Protein AF-A0A645E7Q6-F1 (afdb_monomer)

Nearest PDB structures (foldseek):
  6deh-assembly2_B  TM=8.025E-01  e=4.220E-04  Legionella pneumophila subsp. pneumophila str. Philadelphia 1
  6ok3-assembly1_B  TM=7.533E-01  e=1.362E-03  Oxalobacter formigenes OXCC13
  1ouv-assembly1_A  TM=6.834E-01  e=1.902E-02  Helicobacter pylori 26695
  5b26-assembly1_B  TM=6.367E-01  e=2.550E-02  Mus musculus
  7mqz-assembly1_A  TM=6.977E-01  e=4.582E-02  Homo sapiens

Mean predicted aligned error: 7.08 Å

Solvent-accessible surface area (backbone atoms only — not comparable to full-atom values): 7605 Å² total; per-residue (Å²): 132,81,79,57,68,65,57,58,52,51,51,52,52,39,51,50,42,25,73,73,65,38,53,69,36,16,46,48,52,13,51,34,21,57,69,32,40,94,93,38,69,62,33,62,72,62,12,47,54,25,21,51,56,23,29,40,73,66,38,46,71,30,18,46,51,49,15,51,51,26,62,65,28,86,92,47,84,59,36,63,51,58,10,42,32,29,24,54,54,32,68,70,39,89,82,54,51,72,68,58,44,53,52,33,52,52,52,40,57,62,46,57,82,70,59,48,77,69,51,50,54,52,25,54,52,50,41,51,54,50,50,54,52,22,58,53,47,59,59,55,63,76,75,113

Organism: NCBI:txid1076179

InterPro domains:
  IPR006597 Sel1-like repeat [PF08238] (2-22)
  IPR006597 Sel1-like repeat [PF08238] (24-59)
  IPR006597 Sel1-like repeat [PF08238] (61-87)
  IPR006597 Sel1-like repeat [SM00671] (23-59)
  IPR006597 Sel1-like repeat [SM00671] (60-95)
  IPR011990 Tetratricopeptide-like helical domain superfamily [G3DSA:1.25.40.10] (1-142)
  IPR050767 Sel1/AlgK [PTHR11102] (2-86)

Structure (mmCIF, N/CA/C/O backbone):
data_AF-A0A645E7Q6-F1
#
_entry.id   AF-A0A645E7Q6-F1
#
loop_
_atom_site.group_PDB
_atom_site.id
_atom_site.type_symbol
_atom_site.label_atom_id
_atom_site.label_alt_id
_atom_site.label_comp_id
_atom_site.label_asym_id
_atom_site.label_entity_id
_atom_site.label_seq_id
_atom_site.pdbx_PDB_ins_code
_atom_site.Cartn_x
_atom_site.Cartn_y
_atom_site.Cartn_z
_atom_site.occupancy
_atom_site.B_iso_or_equiv
_atom_site.auth_seq_id
_atom_site.auth_comp_id
_atom_site.auth_asym_id
_atom_site.auth_atom_id
_atom_site.pdbx_PDB_model_num
ATOM 1 N N . MET A 1 1 ? 23.324 12.119 -24.692 1.00 46.69 1 MET A N 1
ATOM 2 C CA . MET A 1 1 ? 23.074 10.670 -24.548 1.00 46.69 1 MET A CA 1
ATOM 3 C C . MET A 1 1 ? 21.584 10.459 -24.746 1.00 46.69 1 MET A C 1
ATOM 5 O O . MET A 1 1 ? 20.805 10.942 -23.935 1.00 46.69 1 MET A O 1
ATOM 9 N N . GLY A 1 2 ? 21.186 9.913 -25.896 1.00 56.25 2 GLY A N 1
ATOM 10 C CA . GLY A 1 2 ? 19.778 9.681 -26.210 1.00 56.25 2 GLY A CA 1
ATOM 11 C C . GLY A 1 2 ? 19.248 8.532 -25.363 1.00 56.25 2 GLY A C 1
ATOM 12 O O . GLY A 1 2 ? 19.903 7.501 -25.251 1.00 56.25 2 GLY A O 1
ATOM 13 N N . VAL A 1 3 ? 18.092 8.723 -24.738 1.00 60.09 3 VAL A N 1
ATOM 14 C CA . VAL A 1 3 ? 17.357 7.632 -24.089 1.00 60.09 3 VAL A CA 1
ATOM 15 C C . VAL A 1 3 ? 17.106 6.556 -25.146 1.00 60.09 3 VAL A C 1
ATOM 17 O O . VAL A 1 3 ? 16.525 6.893 -26.181 1.00 60.09 3 VAL A O 1
ATOM 20 N N . SER A 1 4 ? 17.546 5.310 -24.917 1.00 75.00 4 SER A N 1
ATOM 21 C CA . SER A 1 4 ? 17.293 4.225 -25.877 1.00 75.00 4 SER A CA 1
ATOM 22 C C . SER A 1 4 ? 15.791 4.106 -26.090 1.00 75.00 4 SER A C 1
ATOM 24 O O . SER A 1 4 ? 15.021 4.136 -25.124 1.00 75.00 4 SER A O 1
ATOM 26 N N . GLN A 1 5 ? 15.366 4.015 -27.345 1.00 74.06 5 GLN A N 1
ATOM 27 C CA . GLN A 1 5 ? 13.956 3.900 -27.712 1.00 74.06 5 GLN A CA 1
ATOM 28 C C . GLN A 1 5 ? 13.283 2.718 -26.988 1.00 74.06 5 GLN A C 1
ATOM 30 O O . GLN A 1 5 ? 12.152 2.848 -26.520 1.00 74.06 5 GLN A O 1
ATOM 35 N N . ASP A 1 6 ? 14.053 1.660 -26.732 1.00 80.31 6 ASP A N 1
ATOM 36 C CA . ASP A 1 6 ? 13.653 0.471 -25.973 1.00 80.31 6 ASP A CA 1
ATOM 37 C C . ASP A 1 6 ? 13.196 0.787 -24.541 1.00 80.31 6 ASP A C 1
ATOM 39 O O . ASP A 1 6 ? 12.253 0.181 -24.038 1.00 80.31 6 ASP A O 1
ATOM 43 N N . ILE A 1 7 ? 13.821 1.767 -23.872 1.00 80.75 7 ILE A N 1
ATOM 44 C CA . ILE A 1 7 ? 13.444 2.162 -22.503 1.00 80.75 7 ILE A CA 1
ATOM 45 C C . ILE A 1 7 ? 12.060 2.813 -22.521 1.00 80.75 7 ILE A C 1
ATOM 47 O O . ILE A 1 7 ? 11.221 2.522 -21.668 1.00 80.75 7 ILE A O 1
ATOM 51 N N . LYS A 1 8 ? 11.790 3.674 -23.509 1.00 84.00 8 LYS A N 1
ATOM 52 C CA . LYS A 1 8 ? 10.478 4.319 -23.647 1.00 84.00 8 LYS A CA 1
ATOM 53 C C . LYS A 1 8 ? 9.396 3.294 -23.972 1.00 84.00 8 LYS A C 1
ATOM 55 O O . LYS A 1 8 ? 8.337 3.323 -23.351 1.00 84.00 8 LYS A O 1
ATOM 60 N N . GLU A 1 9 ? 9.667 2.376 -24.895 1.00 87.19 9 GLU A N 1
ATOM 61 C CA . GLU A 1 9 ? 8.729 1.308 -25.249 1.00 87.19 9 GLU A CA 1
ATOM 62 C C . GLU A 1 9 ? 8.453 0.387 -24.051 1.00 87.19 9 GLU A C 1
ATOM 64 O O . GLU A 1 9 ? 7.289 0.155 -23.712 1.00 87.19 9 GLU A O 1
ATOM 69 N N . GLY A 1 10 ? 9.489 -0.019 -23.312 1.00 88.31 10 GLY A N 1
ATOM 70 C CA . GLY A 1 10 ? 9.349 -0.797 -22.080 1.00 88.31 10 GLY A CA 1
ATOM 71 C C . GLY A 1 10 ? 8.474 -0.107 -21.029 1.00 88.31 10 GLY A C 1
ATOM 72 O O . GLY A 1 10 ? 7.569 -0.731 -20.474 1.00 88.31 10 GLY A O 1
ATOM 73 N N . LEU A 1 11 ? 8.657 1.200 -20.808 1.00 88.31 11 LEU A N 1
ATOM 74 C CA . LEU A 1 11 ? 7.816 1.978 -19.890 1.00 88.31 11 LEU A CA 1
ATOM 75 C C . LEU A 1 11 ? 6.358 2.064 -20.352 1.00 88.31 11 LEU A C 1
ATOM 77 O O . LEU A 1 11 ? 5.445 2.003 -19.526 1.00 88.31 11 LEU A O 1
ATOM 81 N N . THR A 1 12 ? 6.110 2.189 -21.659 1.00 89.88 12 THR A N 1
ATOM 82 C CA . THR A 1 12 ? 4.734 2.196 -22.180 1.00 89.88 12 THR A CA 1
ATOM 83 C C . THR A 1 12 ? 4.042 0.849 -21.995 1.00 89.88 12 THR A C 1
ATOM 85 O O . THR A 1 12 ? 2.878 0.818 -21.590 1.00 89.88 12 THR A O 1
ATOM 88 N N . LEU A 1 13 ? 4.749 -0.261 -22.228 1.00 92.06 13 LEU A N 1
ATOM 89 C CA . LEU A 1 13 ? 4.235 -1.610 -21.993 1.00 92.06 13 LEU A CA 1
ATOM 90 C C . LEU A 1 13 ? 3.962 -1.844 -20.509 1.00 92.06 13 LEU A C 1
ATOM 92 O O . LEU A 1 13 ? 2.870 -2.280 -20.153 1.00 92.06 13 LEU A O 1
ATOM 96 N N . LEU A 1 14 ? 4.902 -1.462 -19.643 1.00 92.00 14 LEU A N 1
ATOM 97 C CA . LEU A 1 14 ? 4.737 -1.532 -18.196 1.00 92.00 14 LEU A CA 1
ATOM 98 C C . LEU A 1 14 ? 3.489 -0.770 -17.737 1.00 92.00 14 LEU A C 1
ATOM 100 O O . LEU A 1 14 ? 2.662 -1.315 -17.008 1.00 92.00 14 LEU A O 1
ATOM 104 N N . ARG A 1 15 ? 3.319 0.474 -18.200 1.00 90.75 15 ARG A N 1
ATOM 105 C CA . ARG A 1 15 ? 2.160 1.298 -17.843 1.00 90.75 15 ARG A CA 1
ATOM 106 C C . ARG A 1 15 ? 0.855 0.665 -18.319 1.00 90.75 15 ARG A C 1
ATOM 108 O O . ARG A 1 15 ? -0.133 0.698 -17.592 1.00 90.75 15 ARG A O 1
ATOM 115 N N . ARG A 1 16 ? 0.836 0.061 -19.511 1.00 92.88 16 ARG A N 1
ATOM 116 C CA . ARG A 1 16 ? -0.334 -0.682 -20.007 1.00 92.88 16 ARG A CA 1
ATOM 117 C C . ARG A 1 16 ? -0.656 -1.881 -19.119 1.00 92.88 16 ARG A C 1
ATOM 119 O O . ARG A 1 16 ? -1.814 -2.033 -18.745 1.00 92.88 16 ARG A O 1
ATOM 126 N N . SER A 1 17 ? 0.341 -2.671 -18.728 1.00 91.19 17 SER A N 1
ATOM 127 C CA . SER A 1 17 ? 0.152 -3.794 -17.801 1.00 91.19 17 SER A CA 1
ATOM 128 C C . SER A 1 17 ? -0.375 -3.325 -16.442 1.00 91.19 17 SER A C 1
ATOM 130 O O . SER A 1 17 ? -1.306 -3.916 -15.896 1.00 91.19 17 SER A O 1
ATOM 132 N N . ALA A 1 18 ? 0.153 -2.215 -15.921 1.00 91.62 18 ALA A N 1
ATOM 133 C CA . ALA A 1 18 ? -0.320 -1.619 -14.676 1.00 91.62 18 ALA A CA 1
ATOM 134 C C . ALA A 1 18 ? -1.793 -1.174 -14.776 1.00 91.62 18 ALA A C 1
ATOM 136 O O . ALA A 1 18 ? -2.583 -1.419 -13.861 1.00 91.62 18 ALA A O 1
ATOM 137 N N . LEU A 1 19 ? -2.191 -0.582 -15.909 1.00 90.25 19 LEU A N 1
ATOM 138 C CA . LEU A 1 19 ? -3.582 -0.195 -16.187 1.00 90.25 19 LEU A CA 1
ATOM 139 C C . LEU A 1 19 ? -4.522 -1.394 -16.365 1.00 90.25 19 LEU A C 1
ATOM 141 O O . LEU A 1 19 ? -5.708 -1.278 -16.074 1.00 90.25 19 LEU A O 1
ATOM 145 N N . GLN A 1 20 ? -4.006 -2.546 -16.796 1.00 89.25 20 GLN A N 1
ATOM 146 C CA . GLN A 1 20 ? -4.761 -3.802 -16.865 1.00 89.25 20 GLN A CA 1
ATOM 147 C C . GLN A 1 20 ? -4.947 -4.472 -15.495 1.00 89.25 20 GLN A C 1
ATOM 149 O O . GLN A 1 20 ? -5.595 -5.509 -15.402 1.00 89.25 20 GLN A O 1
ATOM 154 N N . GLY A 1 21 ? -4.413 -3.881 -14.423 1.00 87.19 21 GLY A N 1
ATOM 155 C CA . GLY A 1 21 ? -4.569 -4.400 -13.068 1.00 87.19 21 GLY A CA 1
ATOM 156 C C . GLY A 1 21 ? -3.432 -5.305 -12.607 1.00 87.19 21 GLY A C 1
ATOM 157 O O . GLY A 1 21 ? -3.544 -5.87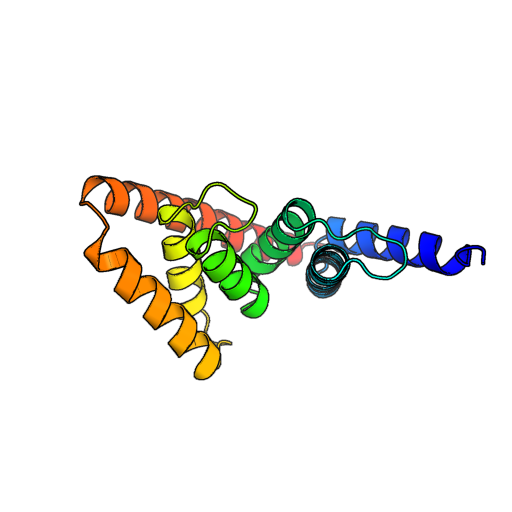0 -11.525 1.00 87.19 21 GLY A O 1
ATOM 158 N N . ASN A 1 22 ? -2.342 -5.439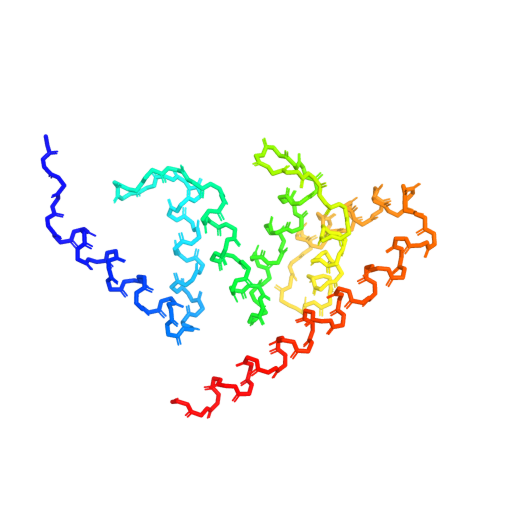 -13.372 1.00 91.12 22 ASN A N 1
ATOM 159 C CA . ASN A 1 22 ? -1.190 -6.223 -12.932 1.00 91.12 22 ASN A CA 1
ATOM 160 C C . ASN A 1 22 ? -0.533 -5.563 -11.706 1.00 91.12 22 ASN A C 1
ATOM 162 O O . ASN A 1 22 ? -0.052 -4.429 -11.786 1.00 91.12 22 ASN A O 1
ATOM 166 N N . LEU A 1 23 ? -0.527 -6.282 -10.580 1.00 89.75 23 LEU A N 1
ATOM 167 C CA . LEU A 1 23 ? -0.050 -5.781 -9.293 1.00 89.75 23 LEU A CA 1
ATOM 168 C C . LEU A 1 23 ? 1.423 -5.366 -9.332 1.00 89.75 23 LEU A C 1
ATOM 170 O O . LEU A 1 23 ? 1.764 -4.257 -8.921 1.00 89.75 23 LEU A O 1
ATOM 174 N N . ASP A 1 24 ? 2.288 -6.228 -9.864 1.00 90.00 24 ASP A N 1
ATOM 175 C CA . ASP A 1 24 ? 3.728 -5.978 -9.925 1.00 90.00 24 ASP A CA 1
ATOM 176 C C . ASP A 1 24 ? 4.042 -4.778 -10.817 1.00 90.00 24 ASP A C 1
ATOM 178 O O . ASP A 1 24 ? 4.862 -3.932 -10.461 1.00 90.00 24 ASP A O 1
ATOM 182 N N . ALA A 1 25 ? 3.331 -4.642 -11.939 1.00 92.62 25 ALA A N 1
ATOM 183 C CA . ALA A 1 25 ? 3.471 -3.495 -12.824 1.00 92.62 25 ALA A CA 1
ATOM 184 C C . ALA A 1 25 ? 3.029 -2.189 -12.145 1.00 92.62 25 ALA A C 1
ATOM 186 O O . ALA A 1 25 ? 3.692 -1.168 -12.310 1.00 92.62 25 ALA A O 1
ATOM 187 N N . GLN A 1 26 ? 1.953 -2.207 -11.350 1.00 93.94 26 GLN A N 1
ATOM 188 C CA . GLN A 1 26 ? 1.524 -1.037 -10.575 1.00 93.94 26 GLN A CA 1
ATOM 189 C C . GLN A 1 26 ? 2.555 -0.653 -9.512 1.00 93.94 26 GLN A C 1
ATOM 191 O O . GLN A 1 26 ? 2.928 0.516 -9.424 1.00 93.94 26 GLN A O 1
ATOM 196 N N . VAL A 1 27 ? 3.065 -1.620 -8.743 1.00 92.94 27 VAL A N 1
ATOM 197 C CA . VAL A 1 27 ? 4.118 -1.370 -7.744 1.00 92.94 27 VAL A CA 1
ATOM 198 C C . VAL A 1 27 ? 5.368 -0.805 -8.415 1.00 92.94 27 VAL A C 1
ATOM 200 O O . VAL A 1 27 ? 5.938 0.175 -7.935 1.00 92.94 27 VAL A O 1
ATOM 203 N N . PHE A 1 28 ? 5.773 -1.380 -9.548 1.00 93.56 28 PHE A N 1
ATOM 204 C CA . PHE A 1 28 ? 6.960 -0.947 -10.273 1.00 93.56 28 PHE A CA 1
ATOM 205 C C . PHE A 1 28 ? 6.781 0.446 -10.890 1.00 93.56 28 PHE A C 1
ATOM 207 O O . PHE A 1 28 ? 7.664 1.287 -10.744 1.00 93.56 28 PHE A O 1
ATOM 214 N N . CYS A 1 29 ? 5.619 0.759 -11.478 1.00 92.69 29 CYS A N 1
ATOM 215 C CA . CYS A 1 29 ? 5.293 2.128 -11.891 1.00 92.69 29 CYS A CA 1
ATOM 216 C C . CYS A 1 29 ? 5.393 3.104 -10.714 1.00 92.69 29 CYS A C 1
ATOM 218 O O . CYS A 1 29 ? 6.027 4.150 -10.850 1.00 92.69 29 CYS A O 1
ATOM 220 N N . GLY A 1 30 ? 4.840 2.743 -9.552 1.00 91.88 30 GLY A N 1
ATOM 221 C CA . GLY A 1 30 ? 4.970 3.529 -8.327 1.00 91.88 30 GLY A CA 1
ATOM 222 C C . GLY A 1 30 ? 6.430 3.828 -7.988 1.00 91.88 30 GLY A C 1
ATOM 223 O O . GLY A 1 30 ? 6.780 4.983 -7.779 1.00 91.88 30 GLY A O 1
ATOM 224 N N . GLN A 1 31 ? 7.303 2.819 -8.019 1.00 91.69 31 GLN A N 1
ATOM 225 C CA . GLN A 1 31 ? 8.734 2.970 -7.720 1.00 91.69 31 GLN A CA 1
ATOM 226 C C . GLN A 1 31 ? 9.477 3.854 -8.725 1.00 91.69 31 GLN A C 1
ATOM 228 O O . GLN A 1 31 ? 10.357 4.619 -8.334 1.00 91.69 31 GLN A O 1
ATOM 233 N N . ILE A 1 32 ? 9.131 3.769 -10.011 1.00 92.06 32 ILE A N 1
ATOM 234 C CA . ILE A 1 32 ? 9.765 4.581 -11.057 1.00 92.06 32 ILE A CA 1
ATOM 235 C C . ILE A 1 32 ? 9.493 6.068 -10.831 1.00 92.06 32 ILE A C 1
ATOM 237 O O . ILE A 1 32 ? 10.422 6.871 -10.919 1.00 92.06 32 ILE A O 1
ATOM 241 N N . TYR A 1 33 ? 8.242 6.422 -10.528 1.00 91.25 33 TYR A N 1
ATOM 242 C CA . TYR A 1 33 ? 7.853 7.801 -10.234 1.00 91.25 33 TYR A CA 1
ATOM 243 C C . TYR A 1 33 ? 8.364 8.270 -8.865 1.00 91.25 33 TYR A C 1
ATOM 245 O O . TYR A 1 33 ? 8.763 9.420 -8.739 1.00 91.25 33 TYR A O 1
ATOM 253 N N . ASP A 1 34 ? 8.428 7.388 -7.866 1.00 88.88 34 ASP A N 1
ATOM 254 C CA . ASP A 1 34 ? 8.931 7.696 -6.516 1.00 88.88 34 ASP A CA 1
ATOM 255 C C . ASP A 1 34 ? 10.435 8.023 -6.523 1.00 88.88 34 ASP A C 1
ATOM 257 O O . ASP A 1 34 ? 10.880 8.959 -5.867 1.00 88.88 34 ASP A O 1
ATOM 261 N N . ASN A 1 35 ? 11.218 7.297 -7.330 1.00 87.44 35 ASN A N 1
ATOM 262 C CA . ASN A 1 35 ? 12.672 7.466 -7.412 1.00 87.44 35 ASN A CA 1
ATOM 263 C C . ASN A 1 35 ? 13.130 8.383 -8.559 1.00 87.44 35 ASN A C 1
ATOM 265 O O . ASN A 1 35 ? 14.307 8.731 -8.621 1.00 87.44 35 ASN A O 1
ATOM 269 N N . GLY A 1 36 ? 12.258 8.707 -9.520 1.00 85.88 36 GLY A N 1
ATOM 270 C CA . GLY A 1 36 ? 12.640 9.427 -10.740 1.00 85.88 36 GLY A CA 1
ATOM 271 C C . GLY A 1 36 ? 13.653 8.663 -11.601 1.00 85.88 36 GLY A C 1
ATOM 272 O O . GLY A 1 36 ? 14.745 9.154 -11.882 1.00 85.88 36 GLY A O 1
ATOM 273 N N . SER A 1 37 ? 13.320 7.427 -11.985 1.00 85.50 37 SER A N 1
ATOM 274 C CA . SER A 1 37 ? 14.218 6.518 -12.723 1.00 85.50 37 SER A CA 1
ATOM 275 C C . SER A 1 37 ? 13.816 6.319 -14.191 1.00 85.50 37 SER A C 1
ATOM 277 O O . SER A 1 37 ? 12.736 6.711 -14.616 1.00 85.50 37 SER A O 1
ATOM 279 N N . TYR A 1 38 ? 14.684 5.690 -14.995 1.00 83.00 38 TYR A N 1
ATOM 280 C CA . TYR A 1 38 ? 14.405 5.333 -16.401 1.00 83.00 38 TYR A CA 1
ATOM 281 C C . TYR A 1 38 ? 13.966 6.517 -17.281 1.00 83.00 38 TYR A C 1
ATOM 283 O O . TYR A 1 38 ? 13.108 6.386 -18.149 1.00 83.00 38 TYR A O 1
ATOM 291 N N . CYS A 1 39 ? 14.562 7.693 -17.057 1.00 82.69 39 CYS A N 1
ATOM 292 C CA . CYS A 1 39 ? 14.220 8.942 -17.751 1.00 82.69 39 CYS A CA 1
ATOM 293 C C . CYS A 1 39 ? 12.800 9.465 -17.466 1.00 82.69 39 CYS A C 1
ATOM 295 O O . CYS A 1 39 ? 12.321 10.361 -18.164 1.00 82.69 39 CYS A O 1
ATOM 297 N N . VAL A 1 40 ? 12.155 8.951 -16.421 1.00 86.50 40 VAL A N 1
ATOM 298 C CA . VAL A 1 40 ? 10.953 9.521 -15.817 1.00 86.50 40 VAL A CA 1
ATOM 299 C C . VAL A 1 40 ? 11.393 10.449 -14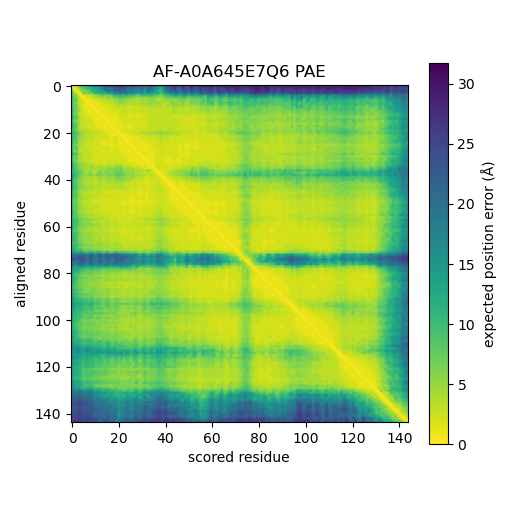.689 1.00 86.50 40 VAL A C 1
ATOM 301 O O . VAL A 1 40 ? 12.280 10.111 -13.908 1.00 86.50 40 VAL A O 1
ATOM 304 N N . ARG A 1 41 ? 10.811 11.648 -14.621 1.00 88.56 41 ARG A N 1
ATOM 305 C CA . ARG A 1 41 ? 11.065 12.564 -13.503 1.00 88.56 41 ARG A CA 1
ATOM 306 C C . ARG A 1 41 ? 10.382 12.044 -12.247 1.00 88.56 41 ARG A C 1
ATOM 308 O O . ARG A 1 41 ? 9.318 11.436 -12.337 1.00 88.56 41 ARG A O 1
ATOM 315 N N . GLN A 1 42 ? 10.996 12.317 -11.103 1.00 88.88 42 GLN A N 1
ATOM 316 C CA . GLN A 1 42 ? 10.374 12.048 -9.818 1.00 88.88 42 GLN A CA 1
ATOM 317 C C . GLN A 1 42 ? 9.043 12.804 -9.726 1.00 88.88 42 GLN A C 1
ATOM 319 O O . GLN A 1 42 ? 8.985 13.994 -10.040 1.00 88.88 42 GLN A O 1
ATOM 324 N N . ASP A 1 43 ? 7.987 12.090 -9.352 1.00 88.56 43 ASP A N 1
ATOM 325 C CA . ASP A 1 43 ? 6.638 12.617 -9.173 1.00 88.56 43 ASP A CA 1
ATOM 326 C C . ASP A 1 43 ? 5.924 11.792 -8.098 1.00 88.56 43 ASP A C 1
ATOM 328 O O . ASP A 1 43 ? 5.360 10.723 -8.363 1.00 88.56 43 ASP A O 1
ATOM 332 N N . SER A 1 44 ? 5.954 12.285 -6.862 1.00 84.00 44 SER A N 1
ATOM 333 C CA . SER A 1 44 ? 5.358 11.578 -5.729 1.00 84.00 44 SER A CA 1
ATOM 334 C C . SER A 1 44 ? 3.840 11.453 -5.860 1.00 84.00 44 SER A C 1
ATOM 336 O O . SER A 1 44 ? 3.262 10.467 -5.403 1.00 84.00 44 SER A O 1
ATOM 338 N N . LEU A 1 45 ? 3.168 12.406 -6.519 1.00 86.38 45 LEU A N 1
ATOM 339 C CA . LEU A 1 45 ? 1.719 12.348 -6.725 1.00 86.38 45 LEU A CA 1
ATOM 340 C C . LEU A 1 45 ? 1.352 11.217 -7.683 1.00 86.38 45 LEU A C 1
ATOM 342 O O . LEU A 1 45 ? 0.403 10.471 -7.428 1.00 86.38 45 LEU A O 1
ATOM 346 N N . GLU A 1 46 ? 2.097 11.068 -8.776 1.00 89.19 46 GLU A N 1
ATOM 347 C CA . GLU A 1 46 ? 1.887 9.973 -9.720 1.00 89.19 46 GLU A CA 1
ATOM 348 C C . GLU A 1 46 ? 2.264 8.624 -9.089 1.00 89.19 46 GLU A C 1
ATOM 350 O O . GLU A 1 46 ? 1.496 7.666 -9.199 1.00 89.19 46 GLU A O 1
ATOM 355 N N . ALA A 1 47 ? 3.369 8.557 -8.336 1.00 90.62 47 ALA A N 1
ATOM 356 C CA . ALA A 1 47 ? 3.759 7.364 -7.585 1.00 90.62 47 ALA A CA 1
ATOM 357 C C . ALA A 1 47 ? 2.643 6.888 -6.642 1.00 90.62 47 ALA A C 1
ATOM 359 O O . ALA A 1 47 ? 2.295 5.704 -6.616 1.00 90.62 47 ALA A O 1
ATOM 360 N N . LEU A 1 48 ? 2.016 7.818 -5.918 1.00 88.69 48 LEU A N 1
ATOM 361 C CA . LEU A 1 48 ? 0.939 7.509 -4.982 1.00 88.69 48 LEU A CA 1
ATOM 362 C C . LEU A 1 48 ? -0.334 7.024 -5.664 1.00 88.69 48 LEU A C 1
ATOM 364 O O . LEU A 1 48 ? -1.032 6.186 -5.094 1.00 88.69 48 LEU A O 1
ATOM 368 N N . LYS A 1 49 ? -0.638 7.476 -6.886 1.00 90.69 49 LYS A N 1
ATOM 369 C CA . LYS A 1 49 ? -1.754 6.906 -7.658 1.00 90.69 49 LYS A CA 1
ATOM 370 C C . LYS A 1 49 ? -1.515 5.426 -7.940 1.00 90.69 49 LYS A C 1
ATOM 372 O O . LYS A 1 49 ? -2.424 4.622 -7.735 1.00 90.69 49 LYS A O 1
ATOM 377 N N . TRP A 1 50 ? -0.300 5.062 -8.348 1.00 93.50 50 TRP A N 1
ATOM 378 C CA . TRP A 1 50 ? 0.062 3.670 -8.615 1.00 93.50 50 TRP A CA 1
ATOM 379 C C . TRP A 1 50 ? 0.073 2.819 -7.347 1.00 93.50 50 TRP A C 1
ATOM 381 O O . TRP A 1 50 ? -0.559 1.762 -7.322 1.00 93.50 50 TRP A O 1
ATOM 391 N N . TYR A 1 51 ? 0.679 3.310 -6.261 1.00 91.94 51 TYR A N 1
ATOM 392 C CA . TYR A 1 51 ? 0.622 2.623 -4.969 1.00 91.94 51 TYR A CA 1
ATOM 393 C C . TYR A 1 51 ? -0.812 2.486 -4.461 1.00 91.94 51 TYR A C 1
ATOM 395 O O . TYR A 1 51 ? -1.161 1.446 -3.920 1.00 91.94 51 TYR A O 1
ATOM 403 N N . ARG A 1 52 ? -1.690 3.470 -4.684 1.00 90.50 52 ARG A N 1
A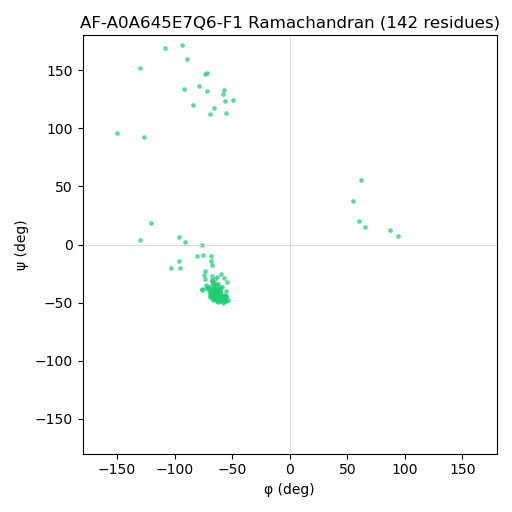TOM 404 C CA . ARG A 1 52 ? -3.112 3.357 -4.328 1.00 90.50 52 ARG A CA 1
ATOM 405 C C . ARG A 1 52 ? -3.803 2.226 -5.077 1.00 90.50 52 ARG A C 1
ATOM 407 O O . ARG A 1 52 ? -4.616 1.531 -4.476 1.00 90.50 52 ARG A O 1
ATOM 414 N N . MET A 1 53 ? -3.499 2.026 -6.357 1.00 90.12 53 MET A N 1
ATOM 415 C CA . MET A 1 53 ? -4.050 0.898 -7.111 1.00 90.12 53 MET A CA 1
ATOM 416 C C . MET A 1 53 ? -3.543 -0.439 -6.559 1.00 90.12 53 MET A C 1
ATOM 418 O O . MET A 1 53 ? -4.358 -1.317 -6.287 1.00 90.12 53 MET A O 1
ATOM 422 N N . ALA A 1 54 ? -2.240 -0.561 -6.298 1.00 91.06 54 ALA A N 1
ATOM 423 C CA . ALA A 1 54 ? -1.651 -1.780 -5.746 1.00 91.06 54 ALA A CA 1
ATOM 424 C C . ALA A 1 54 ? -2.142 -2.080 -4.315 1.00 91.06 54 ALA A C 1
ATOM 426 O O . ALA A 1 54 ? -2.458 -3.217 -3.971 1.00 91.06 54 ALA A O 1
ATOM 427 N N . ALA A 1 55 ? -2.295 -1.048 -3.486 1.00 89.69 55 ALA A N 1
ATOM 428 C CA . ALA A 1 55 ? -2.783 -1.165 -2.116 1.00 89.69 55 ALA A CA 1
ATOM 429 C C . ALA A 1 55 ? -4.243 -1.635 -2.046 1.00 89.69 55 ALA A C 1
ATOM 431 O O . ALA A 1 55 ? -4.598 -2.396 -1.143 1.00 89.69 55 ALA A O 1
ATOM 432 N N . LYS A 1 56 ? -5.077 -1.235 -3.021 1.00 87.44 56 LYS A N 1
ATOM 433 C CA . LYS A 1 56 ? -6.450 -1.747 -3.186 1.00 87.44 56 LYS A CA 1
ATOM 434 C C . LYS A 1 56 ? -6.504 -3.222 -3.585 1.00 87.44 56 LYS A C 1
ATOM 436 O O . LYS A 1 56 ? -7.558 -3.828 -3.461 1.00 87.44 56 LYS A O 1
ATOM 441 N N . GLN A 1 57 ? -5.408 -3.789 -4.078 1.00 85.62 57 GLN A N 1
ATOM 442 C CA . GLN A 1 57 ? -5.287 -5.221 -4.368 1.00 85.62 57 GLN A CA 1
ATOM 443 C C . GLN A 1 57 ? -4.625 -5.997 -3.218 1.00 85.62 57 GLN A C 1
ATOM 445 O O . GLN A 1 57 ? -4.294 -7.169 -3.369 1.00 85.62 57 GLN A O 1
ATOM 450 N N . GLY A 1 58 ? -4.377 -5.346 -2.078 1.00 86.19 58 GLY A N 1
ATOM 451 C CA . GLY A 1 58 ? -3.792 -6.001 -0.912 1.00 86.19 58 GLY A CA 1
ATOM 452 C C . GLY A 1 58 ? -2.261 -6.042 -0.879 1.00 86.19 58 GLY A C 1
ATOM 453 O O . GLY A 1 58 ? -1.712 -6.771 -0.050 1.00 86.19 58 GLY A O 1
ATOM 454 N N . ASP A 1 59 ? -1.540 -5.289 -1.724 1.00 89.50 59 ASP A N 1
ATOM 455 C CA . ASP A 1 59 ? -0.078 -5.177 -1.572 1.00 89.50 59 ASP A CA 1
ATOM 456 C C . ASP A 1 59 ? 0.264 -4.386 -0.303 1.00 89.50 59 ASP A C 1
ATOM 458 O O . ASP A 1 59 ? 0.022 -3.179 -0.198 1.00 89.50 59 ASP A O 1
ATOM 462 N N . SER A 1 60 ? 0.844 -5.091 0.671 1.00 88.62 60 SER A N 1
ATOM 463 C CA . SER A 1 60 ? 1.184 -4.557 1.991 1.00 88.62 60 SER A CA 1
ATOM 464 C C . SER A 1 60 ? 2.176 -3.400 1.908 1.00 88.62 60 SER A C 1
ATOM 466 O O . SER A 1 60 ? 2.010 -2.385 2.583 1.00 88.62 60 SER A O 1
ATOM 468 N N . ARG A 1 61 ? 3.179 -3.499 1.027 1.00 89.62 61 ARG A N 1
ATOM 469 C CA . ARG A 1 61 ? 4.198 -2.453 0.837 1.00 89.62 61 ARG A CA 1
ATOM 470 C C . ARG A 1 61 ? 3.566 -1.139 0.384 1.00 89.62 61 ARG A C 1
ATOM 472 O O . ARG A 1 61 ? 3.908 -0.080 0.907 1.00 89.62 61 ARG A O 1
ATOM 479 N N . SER A 1 62 ? 2.624 -1.207 -0.550 1.00 91.38 62 SER A N 1
ATOM 480 C CA . SER A 1 62 ? 1.903 -0.045 -1.063 1.00 91.38 62 SER A CA 1
ATOM 481 C C . SER A 1 62 ? 0.960 0.549 -0.018 1.00 91.38 62 SER A C 1
ATOM 483 O O . SER A 1 62 ? 0.904 1.770 0.114 1.00 91.38 62 SER A O 1
ATOM 485 N N . GLN A 1 63 ? 0.273 -0.285 0.772 1.00 91.31 63 GLN A N 1
ATOM 486 C CA . GLN A 1 63 ? -0.566 0.171 1.894 1.00 91.31 63 GLN A CA 1
ATOM 487 C C . GLN A 1 63 ? 0.253 0.978 2.913 1.00 91.31 63 GLN A C 1
ATOM 489 O O . GLN A 1 63 ? -0.155 2.065 3.322 1.00 91.31 63 GLN A O 1
ATOM 494 N N . ILE A 1 64 ? 1.445 0.493 3.263 1.00 91.00 64 ILE A N 1
ATOM 495 C CA . ILE A 1 64 ? 2.342 1.160 4.216 1.00 91.00 64 ILE A CA 1
ATOM 496 C C . ILE A 1 64 ? 2.905 2.450 3.636 1.00 91.00 64 ILE A C 1
ATOM 498 O O . ILE A 1 64 ? 2.904 3.472 4.321 1.00 91.00 64 ILE A O 1
ATOM 502 N N . LYS A 1 65 ? 3.342 2.437 2.370 1.00 90.12 65 LYS A N 1
ATOM 503 C CA . LYS A 1 65 ? 3.801 3.656 1.692 1.00 90.12 65 LYS A CA 1
ATOM 504 C C . LYS A 1 65 ? 2.726 4.739 1.706 1.00 90.12 65 LYS A C 1
ATOM 506 O O . LYS A 1 65 ? 3.030 5.878 2.040 1.00 90.12 65 LYS A O 1
ATOM 511 N N . LEU A 1 66 ? 1.469 4.390 1.426 1.00 90.44 66 LEU A N 1
ATOM 512 C CA . LEU A 1 66 ? 0.360 5.345 1.500 1.00 90.44 66 LEU A CA 1
ATOM 513 C C . LEU A 1 66 ? 0.163 5.876 2.921 1.00 90.44 66 LEU A C 1
ATOM 515 O O . LEU A 1 66 ? 0.050 7.088 3.091 1.00 90.44 66 LEU A O 1
ATOM 519 N N . ALA A 1 67 ? 0.158 5.001 3.931 1.00 91.25 67 ALA A N 1
ATOM 520 C CA . ALA A 1 67 ? 0.012 5.409 5.327 1.00 91.25 67 ALA A CA 1
ATOM 521 C C . ALA A 1 67 ? 1.099 6.417 5.745 1.00 91.25 67 ALA A C 1
ATOM 523 O O . ALA A 1 67 ? 0.784 7.470 6.297 1.00 91.25 67 ALA A O 1
ATOM 524 N N . VAL A 1 68 ? 2.363 6.135 5.412 1.00 89.75 68 VAL A N 1
ATOM 525 C CA . VAL A 1 68 ? 3.506 7.019 5.695 1.00 89.75 68 VAL A CA 1
ATOM 526 C C . VAL A 1 68 ? 3.391 8.339 4.929 1.00 89.75 68 VAL A C 1
ATOM 528 O O . VAL A 1 68 ? 3.546 9.406 5.524 1.00 89.75 68 VAL A O 1
ATOM 531 N N . CYS A 1 69 ? 3.078 8.299 3.631 1.00 87.75 69 CYS A N 1
ATOM 532 C CA . CYS A 1 69 ? 2.976 9.505 2.808 1.00 87.75 69 CYS A CA 1
ATOM 533 C C . CYS A 1 69 ? 1.871 10.450 3.294 1.00 87.75 69 CYS A C 1
ATOM 535 O O . CYS A 1 69 ? 2.121 11.647 3.447 1.00 87.75 69 CYS A O 1
ATOM 537 N N . TYR A 1 70 ? 0.678 9.929 3.602 1.00 88.44 70 TYR A N 1
ATOM 538 C CA . TYR A 1 70 ? -0.407 10.749 4.148 1.00 88.44 70 TYR A CA 1
ATOM 539 C C . TYR A 1 70 ? -0.100 11.275 5.556 1.00 88.44 70 TYR A C 1
ATOM 541 O O . TYR A 1 70 ? -0.553 12.367 5.898 1.00 88.44 70 TYR A O 1
ATOM 549 N N . ALA A 1 71 ? 0.674 10.533 6.359 1.00 87.12 71 ALA A N 1
ATOM 550 C CA . ALA A 1 71 ? 1.070 10.958 7.698 1.00 87.12 71 ALA A CA 1
ATOM 551 C C . ALA A 1 71 ? 2.123 12.079 7.679 1.00 87.12 71 ALA A C 1
ATOM 553 O O . ALA A 1 71 ? 2.074 12.962 8.532 1.00 87.12 71 ALA A O 1
ATOM 554 N N . HIS A 1 72 ? 3.070 12.048 6.736 1.00 81.56 72 HIS A N 1
ATOM 555 C CA . HIS A 1 72 ? 4.218 12.964 6.713 1.00 81.56 72 HIS A CA 1
ATOM 556 C C . HIS A 1 72 ? 4.016 14.208 5.830 1.00 81.56 72 HIS A C 1
ATOM 558 O O . HIS A 1 72 ? 4.716 15.194 6.029 1.00 8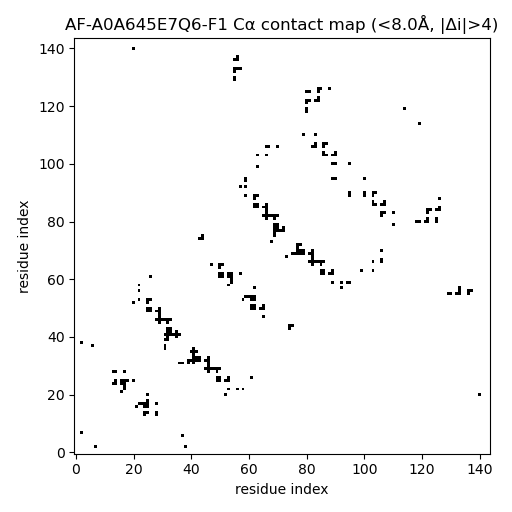1.56 72 HIS A O 1
ATOM 564 N N . GLY A 1 73 ? 3.078 14.199 4.874 1.00 66.81 73 GLY A N 1
ATOM 565 C CA . GLY A 1 73 ? 2.624 15.414 4.175 1.00 66.81 73 GLY A CA 1
ATOM 566 C C . GLY A 1 73 ? 3.686 16.198 3.383 1.00 66.81 73 GLY A C 1
ATOM 567 O O . GLY A 1 73 ? 3.481 17.374 3.110 1.00 66.81 73 GLY A O 1
ATOM 568 N N . HIS A 1 74 ? 4.823 15.593 3.016 1.00 55.22 74 HIS A N 1
ATOM 569 C CA . HIS A 1 74 ? 5.958 16.338 2.443 1.00 55.22 74 HIS A CA 1
ATOM 570 C C . HIS A 1 74 ? 5.657 17.021 1.090 1.00 55.22 74 HIS A C 1
ATOM 572 O O . HIS A 1 74 ? 6.167 18.109 0.845 1.00 55.22 74 HIS A O 1
ATOM 578 N N . GLU A 1 75 ? 4.820 16.420 0.234 1.00 53.50 75 GLU A N 1
ATOM 579 C CA . GLU A 1 75 ? 4.420 16.977 -1.080 1.00 53.50 75 GLU A CA 1
ATOM 580 C C . GLU A 1 75 ? 2.894 16.982 -1.302 1.00 53.50 75 GLU A C 1
ATOM 582 O O . GLU A 1 75 ? 2.394 17.346 -2.366 1.00 53.50 75 GLU A O 1
ATOM 587 N N . MET A 1 76 ? 2.132 16.576 -0.287 1.00 58.72 76 MET A N 1
ATOM 588 C CA . MET A 1 76 ? 0.671 16.541 -0.291 1.00 58.72 76 MET A CA 1
ATOM 589 C C . MET A 1 76 ? 0.147 17.228 0.955 1.00 58.72 76 MET A C 1
ATOM 591 O O . MET A 1 76 ? 0.778 17.174 2.007 1.00 58.72 76 MET A O 1
ATOM 595 N N . SER A 1 77 ? -1.057 17.793 0.873 1.00 63.31 77 SER A N 1
ATOM 596 C CA . SER A 1 77 ? -1.804 18.140 2.078 1.00 63.31 77 SER A CA 1
ATOM 597 C C . SER A 1 77 ? -1.937 16.889 2.945 1.00 63.31 77 SER A C 1
ATOM 599 O O . SER A 1 77 ? -2.565 15.911 2.538 1.00 63.31 77 SER A O 1
ATOM 601 N N . GLN A 1 78 ? -1.292 16.918 4.109 1.00 78.06 78 GLN A N 1
ATOM 602 C CA . GLN A 1 78 ? -1.378 15.881 5.127 1.00 78.06 78 GLN A CA 1
ATOM 603 C C . GLN A 1 78 ? -2.854 15.547 5.382 1.00 78.06 78 GLN A C 1
ATOM 605 O O . GLN A 1 78 ? -3.647 16.435 5.698 1.00 78.06 78 GLN A O 1
ATOM 610 N N . ASP A 1 79 ? -3.227 14.276 5.238 1.00 86.19 79 ASP A N 1
ATOM 611 C CA . ASP A 1 79 ? -4.579 13.809 5.549 1.00 86.19 79 ASP A CA 1
ATOM 612 C C . ASP A 1 79 ? -4.485 12.637 6.523 1.00 86.19 79 ASP A C 1
ATOM 614 O O . ASP A 1 79 ? -4.350 11.470 6.146 1.00 86.19 79 ASP A O 1
ATOM 618 N N . LEU A 1 80 ? -4.563 12.977 7.811 1.00 87.19 80 LEU A N 1
ATOM 619 C CA . LEU A 1 80 ? -4.496 12.014 8.906 1.00 87.19 80 LEU A CA 1
ATOM 620 C C . LEU A 1 80 ? -5.614 10.967 8.827 1.00 87.19 80 LEU A C 1
ATOM 622 O O . LEU A 1 80 ? -5.426 9.846 9.296 1.00 87.19 80 LEU A O 1
ATOM 626 N N . SER A 1 81 ? -6.750 11.293 8.195 1.00 88.75 81 SER A N 1
ATOM 627 C CA . SER A 1 81 ? -7.846 10.335 8.033 1.00 88.75 81 SER A CA 1
ATOM 628 C C . SER A 1 81 ? -7.460 9.221 7.064 1.00 88.75 81 SER A C 1
ATOM 630 O O . SER A 1 81 ? -7.674 8.044 7.356 1.00 88.75 81 SER A O 1
ATOM 632 N N . TYR A 1 82 ? -6.852 9.570 5.926 1.00 88.56 82 TYR A N 1
ATOM 633 C CA . TYR A 1 82 ? -6.351 8.574 4.978 1.00 88.56 82 TYR A CA 1
ATOM 634 C C . TYR A 1 82 ? -5.118 7.837 5.501 1.00 88.56 82 TYR A C 1
ATOM 636 O O . TYR A 1 82 ? -5.010 6.633 5.274 1.00 88.56 82 TYR A O 1
ATOM 644 N N . ALA A 1 83 ? -4.224 8.518 6.225 1.00 90.56 83 ALA A N 1
ATOM 645 C CA . ALA A 1 83 ? -3.074 7.878 6.861 1.00 90.56 83 ALA A CA 1
ATOM 646 C C . ALA A 1 83 ? -3.517 6.769 7.823 1.00 90.56 83 ALA A C 1
ATOM 648 O O . ALA A 1 83 ? -3.064 5.630 7.711 1.00 90.56 83 ALA A O 1
ATOM 649 N N . TYR A 1 84 ? -4.459 7.088 8.714 1.00 91.38 84 TYR A N 1
ATOM 650 C CA . TYR A 1 84 ? -5.002 6.129 9.668 1.00 91.38 84 TYR A CA 1
ATOM 651 C C . TYR A 1 84 ? -5.763 4.999 8.968 1.00 91.38 84 TYR A C 1
ATOM 653 O O . TYR A 1 84 ? -5.542 3.831 9.273 1.00 91.38 84 TYR A O 1
ATOM 661 N N . ALA A 1 85 ? -6.604 5.315 7.977 1.00 91.19 85 ALA A N 1
ATOM 662 C CA . ALA A 1 85 ? -7.345 4.299 7.230 1.00 91.19 85 ALA A CA 1
ATOM 663 C C . ALA A 1 85 ? -6.415 3.279 6.550 1.00 91.19 85 ALA A C 1
ATOM 665 O O . ALA A 1 85 ? -6.602 2.073 6.713 1.00 91.19 85 ALA A O 1
ATOM 666 N N . TRP A 1 86 ? -5.384 3.743 5.835 1.00 91.62 86 TRP A N 1
ATOM 667 C CA . TRP A 1 86 ? -4.409 2.852 5.202 1.00 91.62 86 TRP A CA 1
ATOM 668 C C . TRP A 1 86 ? -3.565 2.081 6.217 1.00 91.62 86 TRP A C 1
ATOM 670 O O . TRP A 1 86 ? -3.241 0.923 5.961 1.00 91.62 86 TRP A O 1
ATOM 680 N N . ALA A 1 87 ? -3.258 2.673 7.374 1.00 91.94 87 ALA A N 1
ATOM 681 C CA . ALA A 1 87 ? -2.543 1.977 8.435 1.00 91.94 87 ALA A CA 1
ATOM 682 C C . ALA A 1 87 ? -3.365 0.830 9.040 1.00 91.94 87 ALA A C 1
ATOM 684 O O . ALA A 1 87 ? -2.841 -0.269 9.188 1.00 91.94 87 ALA A O 1
ATOM 685 N N . ILE A 1 88 ? -4.658 1.032 9.306 1.00 91.25 88 ILE A N 1
ATOM 686 C CA . ILE A 1 88 ? -5.551 -0.030 9.801 1.00 91.25 88 ILE A CA 1
ATOM 687 C C . ILE A 1 88 ? -5.728 -1.148 8.765 1.00 91.25 88 ILE A C 1
ATOM 689 O O . ILE A 1 88 ? -5.689 -2.330 9.114 1.00 91.25 88 ILE A O 1
ATOM 693 N N . ILE A 1 89 ? -5.870 -0.793 7.483 1.00 89.50 89 ILE A N 1
ATOM 694 C CA . ILE A 1 89 ? -5.934 -1.769 6.383 1.00 89.50 89 ILE A CA 1
ATOM 695 C C . ILE A 1 89 ? -4.632 -2.578 6.307 1.00 89.50 89 ILE A C 1
ATOM 697 O O . ILE A 1 89 ? -4.677 -3.801 6.202 1.00 89.50 89 ILE A O 1
ATOM 701 N N . GLY A 1 90 ? -3.481 -1.910 6.416 1.00 89.38 90 GLY A N 1
ATOM 702 C CA . GLY A 1 90 ? -2.175 -2.561 6.449 1.00 89.38 90 GLY A CA 1
ATOM 703 C C . GLY A 1 90 ? -2.012 -3.490 7.653 1.00 89.38 90 GLY A C 1
ATOM 704 O O . GLY A 1 90 ? -1.589 -4.624 7.478 1.00 89.38 90 GLY A O 1
ATOM 705 N N . LEU A 1 91 ? -2.419 -3.063 8.854 1.00 89.31 91 LEU A N 1
ATOM 706 C CA . LEU A 1 91 ? -2.373 -3.881 10.076 1.00 89.31 91 LEU A CA 1
ATOM 707 C C . LEU A 1 91 ? -3.263 -5.126 9.999 1.00 89.31 91 LEU A C 1
ATOM 709 O O . LEU A 1 91 ? -2.964 -6.140 10.624 1.00 89.31 91 LEU A O 1
ATOM 713 N N . SER A 1 92 ? -4.340 -5.056 9.217 1.00 86.94 92 SER A N 1
ATOM 714 C CA . SER A 1 92 ? -5.245 -6.182 8.977 1.00 86.94 92 SER A CA 1
ATOM 715 C C . SER A 1 92 ? -4.710 -7.164 7.924 1.00 86.94 92 SER A C 1
ATOM 717 O O . SER A 1 92 ? -5.277 -8.240 7.740 1.00 86.94 92 SER A O 1
ATOM 719 N N . ASN A 1 93 ? -3.637 -6.811 7.209 1.00 83.50 93 ASN A N 1
ATOM 720 C CA . ASN A 1 93 ? -3.073 -7.631 6.147 1.00 83.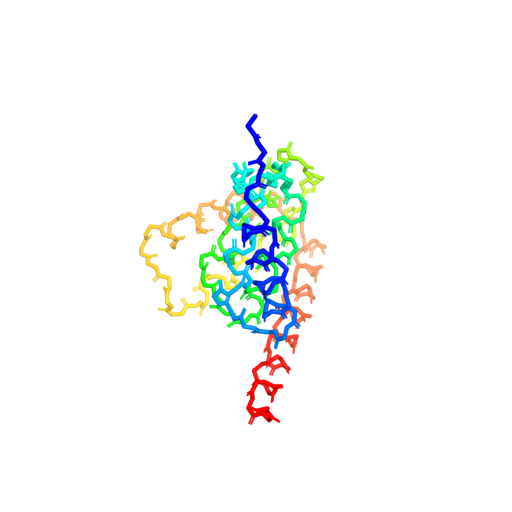50 93 ASN A CA 1
ATOM 721 C C . ASN A 1 93 ? -2.124 -8.694 6.736 1.00 83.50 93 ASN A C 1
ATOM 723 O O . ASN A 1 93 ? -1.100 -8.339 7.319 1.00 83.50 93 ASN A O 1
ATOM 727 N N . PRO A 1 94 ? -2.382 -10.002 6.543 1.00 83.50 94 PRO A N 1
ATOM 728 C CA . PRO A 1 94 ? -1.563 -11.063 7.135 1.00 83.50 94 PRO A CA 1
ATOM 729 C C . PRO A 1 94 ? -0.146 -11.147 6.545 1.00 83.50 94 PRO A C 1
ATOM 731 O O . PRO A 1 94 ? 0.686 -11.891 7.056 1.00 83.50 94 PRO A O 1
ATOM 734 N N . ARG A 1 95 ? 0.136 -10.421 5.453 1.00 84.44 95 ARG A N 1
ATOM 735 C CA . ARG A 1 95 ? 1.434 -10.416 4.760 1.00 84.44 95 ARG A CA 1
ATOM 736 C C . ARG A 1 95 ? 2.404 -9.346 5.274 1.00 84.44 95 ARG A C 1
ATOM 738 O O . ARG A 1 95 ? 3.477 -9.196 4.689 1.00 84.44 95 ARG A O 1
ATOM 745 N N . ILE A 1 96 ? 2.038 -8.569 6.297 1.00 88.00 96 ILE A N 1
ATOM 746 C CA . ILE A 1 96 ? 2.965 -7.599 6.896 1.00 88.00 96 ILE A CA 1
ATOM 747 C C . ILE A 1 96 ? 4.028 -8.300 7.740 1.00 88.00 96 ILE A C 1
ATOM 749 O O . ILE A 1 96 ? 3.766 -9.320 8.374 1.00 88.00 96 ILE A O 1
ATOM 753 N N . ASN A 1 97 ? 5.231 -7.732 7.770 1.00 92.25 97 ASN A N 1
ATOM 754 C CA . ASN A 1 97 ? 6.282 -8.156 8.696 1.00 92.25 97 ASN A CA 1
ATOM 755 C C . ASN A 1 97 ? 6.262 -7.304 9.988 1.00 92.25 97 ASN A C 1
ATOM 757 O O . ASN A 1 97 ? 5.552 -6.302 10.076 1.00 92.25 97 ASN A O 1
ATOM 761 N N . GLU A 1 98 ? 7.057 -7.683 10.991 1.00 91.50 98 GLU A N 1
ATOM 762 C CA . GLU A 1 98 ? 7.092 -6.978 12.287 1.00 91.50 98 GLU A CA 1
ATOM 763 C C . GLU A 1 98 ? 7.561 -5.518 12.183 1.00 91.50 98 GLU A C 1
ATOM 765 O O . GLU A 1 98 ? 7.068 -4.644 12.893 1.00 91.50 98 GLU A O 1
ATOM 770 N N . GLU A 1 99 ? 8.484 -5.218 11.270 1.00 91.00 99 GLU A N 1
ATOM 771 C CA . GLU A 1 99 ? 8.956 -3.847 11.051 1.00 91.00 99 GLU A CA 1
ATOM 772 C C . GLU A 1 99 ? 7.839 -2.961 10.485 1.00 91.00 99 GLU A C 1
ATOM 774 O O . GLU A 1 99 ? 7.564 -1.872 10.988 1.00 91.00 99 GLU A O 1
ATOM 779 N N . GLN A 1 100 ? 7.152 -3.467 9.467 1.00 90.19 100 GLN A N 1
ATOM 780 C CA . GLN A 1 100 ? 6.008 -2.834 8.833 1.00 90.19 100 GLN A CA 1
ATOM 781 C C . GLN A 1 100 ? 4.878 -2.614 9.834 1.00 90.19 100 GLN A C 1
ATOM 783 O O . GLN A 1 100 ? 4.346 -1.508 9.927 1.00 90.19 100 GLN A O 1
ATOM 788 N N . LYS A 1 101 ? 4.560 -3.637 10.631 1.00 92.88 101 LYS A N 1
ATOM 789 C CA . LYS A 1 101 ? 3.581 -3.547 11.711 1.00 92.88 101 LYS A CA 1
ATOM 7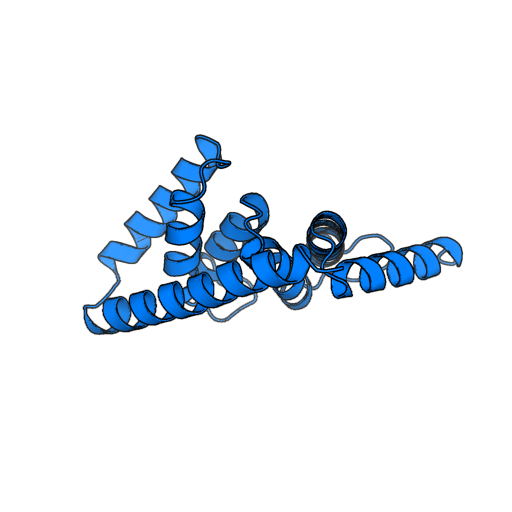90 C C . LYS A 1 101 ? 3.943 -2.438 12.697 1.00 92.88 101 LYS A C 1
ATOM 792 O O . LYS A 1 101 ? 3.115 -1.571 12.955 1.00 92.88 101 LYS A O 1
ATOM 797 N N . ARG A 1 102 ? 5.197 -2.384 13.155 1.00 94.06 102 ARG A N 1
ATOM 798 C CA . ARG A 1 102 ? 5.678 -1.348 14.079 1.00 94.06 102 ARG A CA 1
ATOM 799 C C . ARG A 1 102 ? 5.570 0.066 13.501 1.00 94.06 102 ARG A C 1
ATOM 801 O O . ARG A 1 102 ? 5.253 1.001 14.235 1.00 94.06 102 ARG A O 1
ATOM 808 N N . ILE A 1 103 ? 5.836 0.245 12.205 1.00 92.12 103 ILE A N 1
ATOM 809 C CA . ILE A 1 103 ? 5.661 1.540 11.524 1.00 92.12 103 ILE A CA 1
ATOM 810 C C . ILE A 1 103 ? 4.187 1.951 11.553 1.00 92.12 103 ILE A C 1
ATOM 812 O O . ILE A 1 103 ? 3.876 3.080 11.932 1.00 92.12 103 ILE A O 1
ATOM 816 N N . LEU A 1 104 ? 3.286 1.036 11.191 1.00 91.69 104 LEU A N 1
ATOM 817 C CA . LEU A 1 104 ? 1.851 1.306 11.165 1.00 91.69 104 LEU A CA 1
ATOM 818 C C . LEU A 1 104 ? 1.291 1.590 12.564 1.00 91.69 104 LEU A C 1
ATOM 820 O O . LEU A 1 104 ? 0.554 2.557 12.717 1.00 91.69 104 LEU A O 1
ATOM 824 N N . GLU A 1 105 ? 1.694 0.824 13.580 1.00 93.38 105 GLU A N 1
ATOM 825 C CA . GLU A 1 105 ? 1.315 1.045 14.986 1.00 93.38 105 GLU A CA 1
ATOM 826 C C . GLU A 1 105 ? 1.802 2.401 15.517 1.00 93.38 105 GLU A C 1
ATOM 828 O O . GLU A 1 105 ? 1.103 3.085 16.263 1.00 93.38 105 GLU A O 1
ATOM 833 N N . ASN A 1 106 ? 3.001 2.829 15.118 1.00 93.00 106 ASN A N 1
ATOM 834 C CA . ASN A 1 106 ? 3.526 4.143 15.487 1.00 93.00 106 ASN A CA 1
ATOM 835 C C . ASN A 1 106 ? 2.700 5.270 14.845 1.00 93.00 106 ASN A C 1
ATOM 837 O O . ASN A 1 106 ? 2.365 6.253 15.508 1.00 93.00 106 ASN A O 1
ATOM 841 N N . ILE A 1 107 ? 2.338 5.117 13.567 1.00 90.56 107 ILE A N 1
ATOM 842 C CA . ILE A 1 107 ? 1.477 6.069 12.856 1.00 90.56 107 ILE A CA 1
ATOM 843 C C . ILE A 1 107 ? 0.098 6.135 13.517 1.00 90.56 107 ILE A C 1
ATOM 845 O O . ILE A 1 107 ? -0.371 7.229 13.825 1.00 90.56 107 ILE A O 1
ATOM 849 N N . THR A 1 108 ? -0.542 4.992 13.775 1.00 91.50 108 THR A N 1
ATOM 850 C CA . THR A 1 108 ? -1.884 4.954 14.373 1.00 91.50 108 THR A CA 1
ATOM 851 C C . THR A 1 108 ? -1.882 5.550 15.772 1.00 91.50 108 THR A C 1
ATOM 853 O O . THR A 1 108 ? -2.702 6.422 16.040 1.00 91.50 108 THR A O 1
ATOM 856 N N . SER A 1 109 ? -0.915 5.187 16.621 1.00 91.94 109 SER A N 1
ATOM 857 C CA . SER A 1 109 ? -0.802 5.713 17.986 1.00 91.94 109 SER A CA 1
ATOM 858 C C . SER A 1 109 ? -0.642 7.236 18.015 1.00 91.94 109 SER A C 1
ATOM 860 O O . SER A 1 109 ? -1.319 7.912 18.788 1.00 91.94 109 SER A O 1
ATOM 862 N N . LYS A 1 110 ? 0.202 7.801 17.139 1.00 88.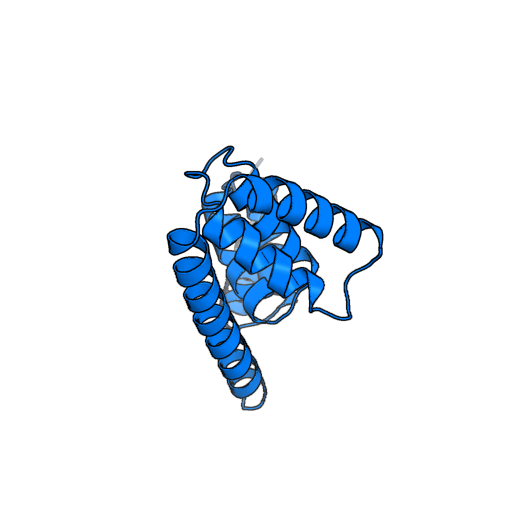62 110 LYS A N 1
ATOM 863 C CA . LYS A 1 110 ? 0.378 9.260 17.027 1.00 88.62 110 LYS A CA 1
ATOM 864 C C . LYS A 1 110 ? -0.879 9.972 16.537 1.00 88.62 110 LYS A C 1
ATOM 866 O O . LYS A 1 110 ? -1.166 11.084 16.971 1.00 88.62 110 LYS A O 1
ATOM 871 N N . ILE A 1 111 ? -1.609 9.360 15.609 1.00 87.75 111 ILE A N 1
ATOM 872 C CA . ILE A 1 111 ? -2.813 9.964 15.039 1.00 87.75 111 ILE A CA 1
ATOM 873 C C . ILE A 1 111 ? -3.990 9.865 16.019 1.00 87.75 111 ILE A C 1
ATOM 875 O O . ILE A 1 111 ? -4.733 10.833 16.161 1.00 87.75 111 ILE A O 1
ATOM 879 N N . GLU A 1 112 ? -4.137 8.756 16.746 1.00 87.12 112 GLU A N 1
ATOM 880 C CA . GLU A 1 112 ? -5.235 8.524 17.699 1.00 87.12 112 GLU A CA 1
ATOM 881 C C . GLU A 1 112 ? -5.357 9.604 18.767 1.00 87.12 112 GLU A C 1
ATOM 883 O O . GLU A 1 112 ? -6.467 10.041 19.056 1.00 87.12 112 GLU A O 1
ATOM 888 N N . VAL A 1 113 ? -4.234 10.091 19.300 1.00 85.44 113 VAL A N 1
ATOM 889 C CA . VAL A 1 113 ? -4.234 11.191 20.283 1.00 85.44 113 VAL A CA 1
ATOM 890 C C . VAL A 1 113 ? -4.659 12.541 19.699 1.00 85.44 113 VAL A C 1
ATOM 892 O O . VAL A 1 113 ? -4.963 13.459 20.456 1.00 85.44 113 VAL A O 1
ATOM 895 N N . THR A 1 114 ? -4.704 12.670 18.372 1.00 83.19 114 THR A N 1
ATOM 896 C CA . THR A 1 114 ? -5.068 13.911 17.670 1.00 83.19 114 THR A CA 1
ATOM 897 C C . THR A 1 114 ? -6.502 13.868 17.123 1.00 83.19 114 THR A C 1
ATOM 899 O O . THR A 1 114 ? -7.089 14.915 16.858 1.00 83.19 114 THR A O 1
ATOM 902 N N . LEU A 1 115 ? -7.087 12.675 16.962 1.00 82.62 115 LEU A N 1
ATOM 903 C CA . LEU A 1 115 ? -8.383 12.489 16.308 1.00 82.62 115 LEU A CA 1
ATOM 904 C C . LEU A 1 115 ? -9.575 12.825 17.206 1.00 82.62 115 LEU A C 1
ATOM 906 O O . LEU A 1 115 ? -9.711 12.374 18.341 1.00 82.62 115 LEU A O 1
ATOM 910 N N . THR A 1 116 ? -10.532 13.534 16.621 1.00 86.69 116 THR A N 1
ATOM 911 C CA . THR A 1 116 ? -11.839 13.805 17.215 1.00 86.69 116 THR A CA 1
ATOM 912 C C . THR A 1 116 ? -12.861 12.710 16.867 1.00 86.69 116 THR A C 1
ATOM 914 O O . THR A 1 116 ? -12.747 12.038 15.836 1.00 86.69 116 THR A O 1
ATOM 917 N N . PRO A 1 117 ? -13.960 12.568 17.636 1.00 85.31 117 PRO A N 1
ATOM 918 C CA . PRO A 1 117 ? -15.037 11.626 17.307 1.00 85.31 117 PRO A CA 1
ATOM 919 C C . PRO A 1 117 ? -15.660 11.835 15.915 1.00 85.31 117 PRO A C 1
ATOM 921 O O . PRO A 1 117 ? -16.163 10.890 15.303 1.00 85.31 117 PRO A O 1
ATOM 924 N N . LYS A 1 118 ? -15.647 13.072 15.394 1.00 87.25 118 LYS A N 1
ATOM 925 C CA . LYS A 1 118 ? -16.126 13.379 14.036 1.00 87.25 118 LYS A CA 1
ATOM 926 C C . LYS A 1 118 ? -15.191 12.801 12.973 1.00 87.25 118 LYS A C 1
ATOM 928 O O . LYS A 1 118 ? -15.669 12.236 11.991 1.00 87.25 118 LYS A O 1
ATOM 933 N N . GLU A 1 119 ? -13.884 12.911 13.178 1.00 85.25 119 GLU A N 1
ATOM 934 C CA . GLU A 1 119 ? -12.885 12.358 12.263 1.00 85.25 119 GLU A CA 1
ATOM 935 C C . GLU A 1 119 ? -12.877 10.833 12.310 1.00 85.25 119 GLU A C 1
ATOM 937 O O . GLU A 1 119 ? -12.838 10.209 11.258 1.00 85.25 119 GLU A O 1
ATOM 942 N N . TYR A 1 120 ? -13.073 10.228 13.484 1.00 83.44 120 TYR A N 1
ATOM 943 C CA . TYR A 1 120 ? -13.258 8.778 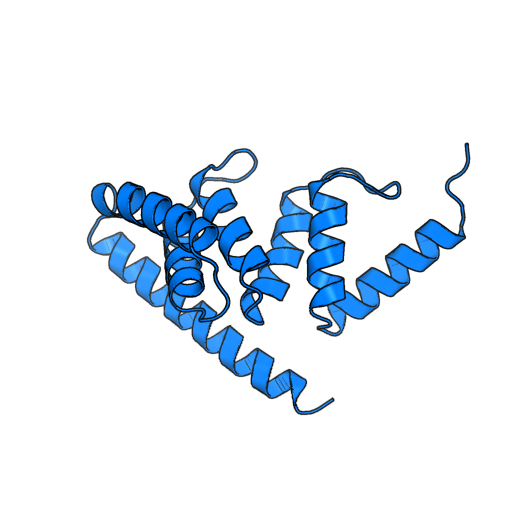13.612 1.00 83.44 120 TYR A CA 1
ATOM 944 C C . TYR A 1 120 ? -14.410 8.250 12.744 1.00 83.44 120 TYR A C 1
ATOM 946 O O . TYR A 1 120 ? -14.257 7.263 12.023 1.00 83.44 120 TYR A O 1
ATOM 954 N N . LYS A 1 121 ? -15.561 8.938 12.744 1.00 88.25 121 LYS A N 1
ATOM 955 C CA . LYS A 1 121 ? -16.693 8.583 11.867 1.00 88.25 121 LYS A CA 1
ATOM 956 C C . LYS A 1 121 ? -16.340 8.723 10.386 1.00 88.25 121 LYS A C 1
ATOM 958 O O . LYS A 1 121 ? -16.737 7.882 9.579 1.00 88.25 121 LYS A O 1
ATOM 963 N N . ARG A 1 122 ? -15.595 9.771 10.022 1.00 89.44 122 ARG A N 1
ATOM 964 C CA . ARG A 1 122 ? -15.123 9.985 8.646 1.00 89.44 122 ARG A CA 1
ATOM 965 C C . ARG A 1 122 ? -14.165 8.873 8.212 1.00 89.44 122 ARG A C 1
ATOM 967 O O . ARG A 1 122 ? -14.339 8.325 7.130 1.00 89.44 122 ARG A O 1
ATOM 974 N N . ILE A 1 123 ? -13.209 8.515 9.063 1.00 87.56 123 ILE A N 1
ATOM 975 C CA . ILE A 1 123 ? -12.244 7.433 8.852 1.00 87.56 123 ILE A CA 1
ATOM 976 C C . ILE A 1 123 ? -12.956 6.099 8.664 1.00 87.56 123 ILE A C 1
ATOM 978 O O . ILE A 1 123 ? -12.663 5.393 7.707 1.00 87.56 123 ILE A O 1
ATOM 982 N N . HIS A 1 124 ? -13.919 5.769 9.527 1.00 85.62 124 HIS A N 1
ATOM 983 C CA . HIS A 1 124 ? -14.678 4.526 9.403 1.00 85.62 124 HIS A CA 1
ATOM 984 C C . HIS A 1 124 ? -15.357 4.416 8.032 1.00 85.62 124 HIS A C 1
ATOM 986 O O . HIS A 1 124 ? -15.261 3.382 7.376 1.00 85.62 124 HIS A O 1
ATOM 992 N N . LYS A 1 125 ? -15.965 5.509 7.551 1.00 89.12 125 LYS A N 1
ATOM 993 C CA . LYS A 1 125 ? -16.534 5.558 6.200 1.00 89.12 125 LYS A CA 1
ATOM 994 C C . LYS A 1 125 ? -15.469 5.343 5.117 1.00 89.12 125 LYS A C 1
ATOM 996 O O . LYS A 1 125 ? -15.683 4.533 4.227 1.00 89.12 125 LYS A O 1
ATOM 1001 N N . ILE A 1 126 ? -14.311 6.001 5.225 1.00 88.75 126 ILE A N 1
ATOM 1002 C CA . ILE A 1 126 ? -13.193 5.827 4.280 1.00 88.75 126 ILE A CA 1
ATOM 1003 C C . ILE A 1 126 ? -12.720 4.368 4.244 1.00 88.75 126 ILE A C 1
ATOM 1005 O O . ILE A 1 126 ? -12.510 3.830 3.163 1.00 88.75 126 ILE A O 1
ATOM 1009 N N . ILE A 1 127 ? -12.564 3.716 5.399 1.00 85.88 127 ILE A N 1
ATOM 1010 C CA . ILE A 1 127 ? -12.144 2.309 5.478 1.00 85.88 127 ILE A CA 1
ATOM 1011 C C . ILE A 1 127 ? -13.175 1.403 4.799 1.00 85.88 127 ILE A C 1
ATOM 1013 O O . ILE A 1 127 ? -12.792 0.520 4.037 1.00 85.88 127 ILE A O 1
ATOM 1017 N N . MET A 1 128 ? -14.471 1.637 5.025 1.00 84.06 128 MET A N 1
ATOM 1018 C CA . MET A 1 128 ? -15.544 0.878 4.374 1.00 84.06 128 MET A CA 1
ATOM 1019 C C . MET A 1 128 ? -15.545 1.076 2.852 1.00 84.06 128 MET A C 1
ATOM 1021 O O . MET A 1 128 ? -15.656 0.104 2.105 1.00 84.06 128 MET A O 1
ATOM 1025 N N . ASP A 1 129 ? -15.358 2.308 2.380 1.00 85.44 129 ASP A N 1
ATOM 1026 C CA . ASP A 1 129 ? -15.277 2.616 0.949 1.00 85.44 129 ASP A CA 1
ATOM 1027 C C . ASP A 1 129 ? -14.034 1.953 0.314 1.00 85.44 129 ASP A C 1
ATOM 1029 O O . ASP A 1 129 ? -14.123 1.305 -0.726 1.00 85.44 129 ASP A O 1
ATOM 1033 N N . LEU A 1 130 ? -12.874 2.016 0.976 1.00 80.88 130 LEU A N 1
ATOM 1034 C CA . LEU A 1 130 ? -11.643 1.372 0.501 1.00 80.88 130 LEU A CA 1
ATOM 1035 C C . LEU A 1 130 ? -11.726 -0.164 0.532 1.00 80.88 130 LEU A C 1
ATOM 1037 O O . LEU A 1 130 ? -11.235 -0.819 -0.386 1.00 80.88 130 LEU A O 1
ATOM 1041 N N . GLY A 1 131 ? -12.354 -0.743 1.559 1.00 69.38 131 GLY A N 1
ATOM 1042 C CA . GLY A 1 131 ? -12.533 -2.190 1.703 1.00 69.38 131 GLY A CA 1
ATOM 1043 C C . GLY A 1 131 ? -13.544 -2.773 0.711 1.00 69.38 131 GLY A C 1
ATOM 1044 O O . GLY A 1 131 ? -13.319 -3.841 0.145 1.00 69.38 131 GLY A O 1
ATOM 1045 N N . THR A 1 132 ? -14.635 -2.056 0.428 1.00 64.25 132 THR A N 1
ATOM 1046 C CA . THR A 1 132 ? -15.610 -2.462 -0.602 1.00 64.25 132 THR A CA 1
ATOM 1047 C C . THR A 1 132 ? -15.029 -2.368 -2.014 1.00 64.25 132 THR A C 1
ATOM 1049 O O . THR A 1 132 ? -15.296 -3.231 -2.852 1.00 64.25 132 THR A O 1
ATOM 1052 N N . GLU A 1 133 ? -14.183 -1.373 -2.281 1.00 60.97 133 GLU A N 1
ATOM 1053 C CA . GLU A 1 133 ? -13.433 -1.275 -3.536 1.00 60.97 133 GLU A CA 1
ATOM 1054 C C . GLU A 1 133 ? -12.401 -2.402 -3.703 1.00 60.97 133 GLU A C 1
ATOM 1056 O O . GLU A 1 133 ? -12.231 -2.894 -4.820 1.00 60.97 133 GLU A O 1
ATOM 1061 N N . ALA A 1 134 ? -11.750 -2.836 -2.618 1.00 56.81 134 ALA A N 1
ATOM 1062 C CA . ALA A 1 134 ? -10.802 -3.952 -2.628 1.00 56.81 134 ALA A CA 1
ATOM 1063 C C . ALA A 1 134 ? -11.491 -5.309 -2.876 1.00 56.81 134 ALA A C 1
ATOM 1065 O O . ALA A 1 134 ? -11.049 -6.097 -3.707 1.00 56.81 134 ALA A O 1
ATOM 1066 N N . ASN A 1 135 ? -12.649 -5.556 -2.260 1.00 51.88 135 ASN A N 1
ATOM 1067 C CA . ASN A 1 135 ? -13.413 -6.786 -2.516 1.00 51.88 135 ASN A CA 1
ATOM 1068 C C . ASN A 1 135 ? -13.951 -6.853 -3.960 1.00 51.88 135 ASN A C 1
ATOM 1070 O O . ASN A 1 135 ? -14.027 -7.925 -4.564 1.00 51.88 135 ASN A O 1
ATOM 1074 N N . ASN A 1 136 ? -14.296 -5.705 -4.551 1.00 50.59 136 ASN A N 1
ATOM 1075 C CA . ASN A 1 136 ? -14.724 -5.629 -5.949 1.00 50.59 136 ASN A CA 1
ATOM 1076 C C . ASN A 1 136 ? -13.564 -5.774 -6.952 1.00 50.59 136 ASN A C 1
ATOM 1078 O O . ASN A 1 136 ? -13.798 -6.196 -8.088 1.00 50.59 136 ASN A O 1
ATOM 1082 N N . SER A 1 137 ? -12.326 -5.428 -6.580 1.00 47.75 137 SER A N 1
ATOM 1083 C CA . SER A 1 137 ? -11.153 -5.611 -7.446 1.00 47.75 137 SER A CA 1
ATOM 1084 C C . SER A 1 137 ? -10.710 -7.079 -7.497 1.00 47.75 137 SER A C 1
ATOM 1086 O O . SER A 1 137 ? -10.435 -7.575 -8.591 1.00 47.75 137 SER A O 1
ATOM 1088 N N . GLU A 1 138 ? -10.764 -7.806 -6.375 1.00 46.50 138 GLU A N 1
ATOM 1089 C CA . GLU A 1 138 ? -10.548 -9.263 -6.336 1.00 46.50 138 GLU A CA 1
ATOM 1090 C C . GLU A 1 138 ? -11.576 -10.021 -7.189 1.00 46.50 138 GLU A C 1
ATOM 1092 O O . GLU A 1 138 ? -11.228 -10.956 -7.915 1.00 46.50 138 GLU A O 1
ATOM 1097 N N . ALA A 1 139 ? -12.841 -9.586 -7.166 1.00 41.66 139 ALA A N 1
ATOM 1098 C CA . ALA A 1 139 ? -13.876 -10.148 -8.028 1.00 41.66 139 ALA A CA 1
ATOM 1099 C C . ALA A 1 139 ? -13.571 -9.920 -9.519 1.00 41.66 139 ALA A C 1
ATOM 1101 O O . ALA A 1 139 ? -13.804 -10.812 -10.326 1.00 41.66 139 ALA A O 1
ATOM 1102 N N . ARG A 1 140 ? -13.005 -8.766 -9.897 1.00 42.03 140 ARG A N 1
ATOM 1103 C CA . ARG A 1 140 ? -12.659 -8.447 -11.296 1.00 42.03 140 ARG A CA 1
ATOM 1104 C C . ARG A 1 140 ? -11.440 -9.207 -11.818 1.00 42.03 140 ARG A C 1
ATOM 1106 O O . ARG A 1 140 ? -11.392 -9.488 -13.009 1.00 42.03 140 ARG A O 1
ATOM 1113 N N . GLN A 1 141 ? -10.485 -9.567 -10.960 1.00 42.03 141 GLN A N 1
ATOM 1114 C CA . GLN A 1 141 ? -9.316 -10.356 -11.372 1.00 42.03 141 GLN A CA 1
ATOM 1115 C C . GLN A 1 141 ? -9.632 -11.828 -11.647 1.00 42.03 141 GLN A C 1
ATOM 1117 O O . GLN A 1 141 ? -8.909 -12.465 -12.402 1.00 42.03 141 GLN A O 1
ATOM 1122 N N . LYS A 1 142 ? -10.720 -12.373 -11.088 1.00 40.88 142 LYS A N 1
ATOM 1123 C CA . LYS A 1 142 ? -11.129 -13.767 -11.338 1.00 40.88 142 LYS A CA 1
ATOM 1124 C C . LYS A 1 142 ? -11.780 -14.011 -12.707 1.00 40.88 142 LYS A C 1
ATOM 1126 O O . LYS A 1 142 ? -12.012 -15.168 -13.040 1.00 40.88 142 LYS A O 1
ATOM 1131 N N . TYR A 1 143 ? -12.087 -12.965 -13.478 1.00 36.59 143 TYR A N 1
ATOM 1132 C CA . TYR A 1 143 ? -12.861 -13.068 -14.725 1.00 36.59 143 TYR A CA 1
ATOM 1133 C C . TYR A 1 143 ? -12.130 -12.576 -15.989 1.00 36.59 143 TYR A C 1
ATOM 1135 O O . TYR A 1 143 ? -12.797 -12.330 -16.991 1.00 36.59 143 TYR A O 1
ATOM 1143 N N . ASN A 1 144 ? -10.798 -12.449 -15.973 1.00 36.41 144 ASN A N 1
ATOM 1144 C CA . ASN A 1 144 ? -9.994 -12.163 -17.173 1.00 36.41 144 ASN A CA 1
ATOM 1145 C C . ASN A 1 144 ? -8.974 -13.266 -17.443 1.00 36.41 144 ASN A C 1
ATOM 1147 O O . ASN A 1 144 ? -8.324 -13.700 -16.467 1.00 36.41 144 ASN A O 1
#

Secondary structure (DSSP, 8-state):
-PPPHHHHHHHHHHHHHHHTT-HHHHHHHHHHHHHT-TTPPP-HHHHHHHHHHHHTTT-HHHHHHHHHHHHH-SSS---HHHHHHHHHHHHT-TT--HHHHHHHHHHHHHHHTT--HHHHHHHHHHHHHHHHHHHHHHHHHTT-

Radius of gyration: 16.43 Å; Cα contacts (8 Å, |Δi|>4): 166; chains: 1; bounding box: 40×32×48 Å

pLDDT: mean 82.93, std 14.01, range [36.41, 94.06]

Foldseek 3Di:
DDQPPVLVVVLVVLVVCLVVLNLVSLQVQLVCLCVVPSVRGNDNVSSLVSLLSNVLQQPLVSLLVQLVCLQVQPPHDRDLLRNLLSLVSSCPRPPDDPVSVVSSVVSNVVSVVVDDPVSVVVSVVVNVVSNVSSVVSVVVVVPD

Sequence (144 aa):
MGVSQDIKEGLTLLRRSALQGNLDAQVFCGQIYDNGSYCVRQDSLEALKWYRMAAKQGDSRSQIKLAVCYAHGHEMSQDLSYAYAWAIIGLSNPRINEEQKRILENITSKIEVTLTPKEYKRIHKIIMDLGTEANNSEARQKYN